Protein AF-A0A7J4AB90-F1 (afdb_monomer)

Structure (mmCIF, N/CA/C/O backbone):
data_AF-A0A7J4AB90-F1
#
_entry.id   AF-A0A7J4AB90-F1
#
loop_
_atom_site.group_PDB
_atom_site.id
_atom_site.type_symbol
_atom_site.label_atom_id
_atom_site.label_alt_id
_atom_site.label_comp_id
_atom_site.label_asym_id
_atom_site.label_entity_id
_atom_site.label_seq_id
_atom_site.pdbx_PDB_ins_code
_atom_site.Cartn_x
_atom_site.Cartn_y
_atom_site.Cartn_z
_atom_site.occupancy
_atom_site.B_iso_or_equiv
_atom_site.auth_seq_id
_atom_site.auth_comp_id
_atom_site.auth_asym_id
_atom_site.auth_atom_id
_atom_site.pdbx_PDB_model_num
ATOM 1 N N . MET A 1 1 ? -0.783 27.361 1.955 1.00 45.84 1 MET A N 1
ATOM 2 C CA . MET A 1 1 ? -0.851 27.076 3.411 1.00 45.84 1 MET A CA 1
ATOM 3 C C . MET A 1 1 ? -2.100 26.283 3.787 1.00 45.84 1 MET A C 1
ATOM 5 O O . MET A 1 1 ? -1.962 25.331 4.533 1.00 45.84 1 MET A O 1
ATOM 9 N N . THR A 1 2 ? -3.284 26.606 3.259 1.00 52.41 2 THR A N 1
ATOM 10 C CA . THR A 1 2 ? -4.567 25.958 3.607 1.00 52.41 2 THR A CA 1
ATOM 11 C C . THR A 1 2 ? -4.648 24.460 3.265 1.00 52.41 2 THR A C 1
ATOM 13 O O . THR A 1 2 ? -5.159 23.688 4.069 1.00 52.41 2 THR A O 1
ATOM 16 N N . GLU A 1 3 ? -4.086 24.025 2.132 1.00 53.34 3 GLU A N 1
ATOM 17 C CA . GLU A 1 3 ? -4.088 22.606 1.724 1.00 53.34 3 GLU A CA 1
ATOM 18 C C . GLU A 1 3 ? -3.204 21.723 2.618 1.00 53.34 3 GLU A C 1
ATOM 20 O O . GLU A 1 3 ? -3.613 20.633 3.005 1.00 53.34 3 GLU A O 1
ATOM 25 N N . LEU A 1 4 ? -2.039 22.220 3.053 1.00 54.44 4 LEU A N 1
ATOM 26 C CA . LEU A 1 4 ? -1.122 21.470 3.925 1.00 54.44 4 LEU A CA 1
ATOM 27 C C . LEU A 1 4 ? -1.746 21.150 5.297 1.00 54.44 4 LEU A C 1
ATOM 29 O O . LEU A 1 4 ? -1.574 20.050 5.825 1.00 54.44 4 LEU A O 1
ATOM 33 N N . PHE A 1 5 ? -2.505 22.096 5.863 1.00 54.62 5 PHE A N 1
ATOM 34 C CA . PHE A 1 5 ? -3.248 21.885 7.110 1.00 54.62 5 PHE A CA 1
ATOM 35 C C . PHE A 1 5 ? -4.390 20.875 6.943 1.00 54.62 5 PHE A C 1
ATOM 37 O O . PHE A 1 5 ? -4.661 20.109 7.869 1.00 54.62 5 PHE A O 1
ATOM 44 N N . SER A 1 6 ? -5.030 20.848 5.768 1.00 63.44 6 SER A N 1
ATOM 45 C CA . SER A 1 6 ? -6.054 19.853 5.436 1.00 63.44 6 SER A CA 1
ATOM 46 C C . SER A 1 6 ? -5.459 18.444 5.415 1.00 63.44 6 SER A C 1
ATOM 48 O O . SER A 1 6 ? -5.986 17.544 6.064 1.00 63.44 6 SER A O 1
ATOM 50 N N . THR A 1 7 ? -4.298 18.268 4.777 1.00 75.69 7 THR A N 1
ATOM 51 C CA . THR A 1 7 ? -3.609 16.971 4.698 1.00 75.69 7 THR A CA 1
ATOM 52 C C . THR A 1 7 ? -3.197 16.443 6.071 1.00 75.69 7 THR A C 1
ATOM 54 O O . THR A 1 7 ? -3.405 15.270 6.369 1.00 75.69 7 THR A O 1
ATOM 57 N N . PHE A 1 8 ? -2.644 17.292 6.945 1.00 84.44 8 PHE A N 1
ATOM 58 C CA . PHE A 1 8 ? -2.254 16.865 8.294 1.00 84.44 8 PHE A CA 1
ATOM 59 C C . PHE A 1 8 ? -3.458 16.408 9.132 1.00 84.44 8 PHE A C 1
ATOM 61 O O . PHE A 1 8 ? -3.385 15.408 9.847 1.00 84.44 8 PHE A O 1
ATOM 68 N N . LYS A 1 9 ? -4.586 17.120 9.021 1.00 90.00 9 LYS A N 1
ATOM 69 C CA . LYS A 1 9 ? -5.819 16.774 9.730 1.00 90.00 9 LYS A CA 1
ATOM 70 C C . LYS A 1 9 ? -6.385 15.432 9.263 1.00 90.00 9 LYS A C 1
ATOM 72 O O . LYS A 1 9 ? -6.737 14.615 10.112 1.00 90.00 9 LYS A O 1
ATOM 77 N N . GLU A 1 10 ? -6.439 15.188 7.954 1.00 92.62 10 GLU A N 1
ATOM 78 C CA . GLU A 1 10 ? -6.946 13.917 7.419 1.00 92.62 10 GLU A CA 1
ATOM 79 C C . GLU A 1 10 ? -6.019 12.740 7.756 1.00 92.62 10 GLU A C 1
ATOM 81 O O . GLU A 1 10 ? -6.511 11.685 8.149 1.00 92.62 10 GLU A O 1
ATOM 86 N N . LYS A 1 11 ? -4.689 12.929 7.738 1.00 93.56 11 LYS A N 1
ATOM 87 C CA . LYS A 1 11 ? -3.732 11.904 8.203 1.00 93.56 11 LYS A CA 1
ATOM 88 C C . LYS A 1 11 ? -3.986 11.506 9.658 1.00 93.56 11 LYS A C 1
ATOM 90 O O . LYS A 1 11 ? -4.111 10.323 9.963 1.00 93.56 11 LYS A O 1
ATOM 95 N N . LYS A 1 12 ? -4.136 12.491 10.549 1.00 94.19 12 LYS A N 1
ATOM 96 C CA . LYS A 1 12 ? -4.434 12.234 11.964 1.00 94.19 12 LYS A CA 1
ATOM 97 C C . LYS A 1 12 ? -5.787 11.538 12.150 1.00 94.19 12 LYS A C 1
ATOM 99 O O . LYS A 1 12 ? -5.894 10.595 12.929 1.00 94.19 12 LYS A O 1
ATOM 104 N N . ARG A 1 13 ? -6.814 11.975 11.418 1.00 95.25 13 ARG A N 1
ATOM 105 C CA . ARG A 1 13 ? -8.154 11.368 11.445 1.00 95.25 13 ARG A CA 1
ATOM 106 C C . ARG A 1 13 ? -8.138 9.916 10.958 1.00 95.25 13 ARG A C 1
ATOM 108 O O . ARG A 1 13 ? -8.854 9.082 11.515 1.00 95.25 13 ARG A O 1
ATOM 115 N N . LEU A 1 14 ? -7.334 9.609 9.938 1.00 96.50 14 LEU A N 1
ATOM 116 C CA . LEU A 1 14 ? -7.122 8.241 9.476 1.00 96.50 14 LEU A CA 1
ATOM 117 C C . LEU A 1 14 ? -6.469 7.396 10.572 1.00 96.50 14 LEU A C 1
ATOM 119 O O . LEU A 1 14 ? -6.987 6.331 10.900 1.00 96.50 14 LEU A O 1
ATOM 123 N N . GLU A 1 15 ? -5.381 7.882 11.173 1.00 96.31 15 GLU A N 1
ATOM 124 C CA . GLU A 1 15 ? -4.669 7.173 12.241 1.00 96.31 15 GLU A CA 1
ATOM 125 C C . GLU A 1 15 ? -5.587 6.869 13.437 1.00 96.31 15 GLU A C 1
ATOM 127 O O . GLU A 1 15 ? -5.624 5.738 13.922 1.00 96.31 15 GLU A O 1
ATOM 132 N N . GLU A 1 16 ? -6.386 7.844 13.883 1.00 96.38 16 GLU A N 1
ATOM 133 C CA . GLU A 1 16 ? -7.352 7.672 14.976 1.00 96.38 16 GLU A CA 1
ATOM 134 C C . GLU A 1 16 ? -8.403 6.598 14.658 1.00 96.38 16 GLU A C 1
ATOM 136 O O . GLU A 1 16 ? -8.735 5.763 15.509 1.00 96.38 16 GLU A O 1
ATOM 141 N N . ASN A 1 17 ? -8.908 6.577 13.423 1.00 96.81 17 ASN A N 1
ATOM 142 C CA . ASN A 1 17 ? -9.865 5.565 12.999 1.00 96.81 17 ASN A CA 1
ATOM 143 C C . ASN A 1 17 ? -9.234 4.176 12.873 1.00 96.81 17 ASN A C 1
ATOM 145 O O . ASN A 1 17 ? -9.809 3.206 13.368 1.00 96.81 17 ASN A O 1
ATOM 149 N N . LEU A 1 18 ? -8.050 4.068 12.268 1.00 97.25 18 LEU A N 1
ATOM 150 C CA . LEU A 1 18 ? -7.324 2.803 12.170 1.00 97.25 18 LEU A CA 1
ATOM 151 C C . LEU A 1 18 ? -6.976 2.266 13.559 1.00 97.25 18 LEU A C 1
ATOM 153 O O . LEU A 1 18 ? -7.137 1.075 13.806 1.00 97.25 18 LEU A O 1
ATOM 157 N N . LYS A 1 19 ? -6.588 3.129 14.504 1.00 96.94 19 LYS A N 1
ATOM 158 C CA . LYS A 1 19 ? -6.341 2.738 15.896 1.00 96.94 19 LYS A CA 1
ATOM 159 C C . LYS A 1 19 ? -7.572 2.106 16.539 1.00 96.94 19 LYS A C 1
ATOM 161 O O . LYS A 1 19 ? -7.460 1.063 17.182 1.00 96.94 19 LYS A O 1
ATOM 166 N N . ARG A 1 20 ? -8.745 2.722 16.358 1.00 95.50 20 ARG A N 1
ATOM 167 C CA . ARG A 1 20 ? -10.029 2.198 16.850 1.00 95.50 20 ARG A CA 1
ATOM 168 C C . ARG A 1 20 ? -10.364 0.849 16.218 1.00 95.50 20 ARG A C 1
ATOM 170 O O . ARG A 1 20 ? -10.762 -0.063 16.930 1.00 95.50 20 ARG A O 1
ATOM 177 N N . ILE A 1 21 ? -10.220 0.740 14.900 1.00 95.38 21 ILE A N 1
ATOM 178 C CA . ILE A 1 21 ? -10.589 -0.455 14.132 1.00 95.38 21 ILE A CA 1
ATOM 179 C C . ILE A 1 21 ? -9.639 -1.618 14.431 1.00 95.38 21 ILE A C 1
ATOM 181 O O . ILE A 1 21 ? -10.080 -2.757 14.552 1.00 95.38 21 ILE A O 1
ATOM 185 N N . LEU A 1 22 ? -8.341 -1.346 14.567 1.00 96.00 22 LEU A N 1
ATOM 186 C CA . LEU A 1 22 ? -7.317 -2.368 14.766 1.00 96.00 22 LEU A CA 1
ATOM 187 C C . LEU A 1 22 ? -7.058 -2.691 16.240 1.00 96.00 22 LEU A C 1
ATOM 189 O O . LEU A 1 22 ? -6.519 -3.755 16.527 1.00 96.00 22 LEU A O 1
ATOM 193 N N . GLU A 1 23 ? -7.478 -1.840 17.182 1.00 93.75 23 GLU A N 1
ATOM 194 C CA . GLU A 1 23 ? -7.292 -2.024 18.634 1.00 93.75 23 GLU A CA 1
ATOM 195 C C . GLU A 1 23 ? -5.816 -2.229 19.038 1.00 93.75 23 GLU A C 1
ATOM 197 O O . GLU A 1 23 ? -5.505 -3.016 19.930 1.00 93.75 23 GLU A O 1
ATOM 202 N N . ASN A 1 24 ? -4.886 -1.539 18.367 1.00 92.06 24 ASN A N 1
ATOM 203 C CA . ASN A 1 24 ? -3.428 -1.722 18.503 1.00 92.06 24 ASN A CA 1
ATOM 204 C C . ASN A 1 24 ? -2.914 -3.140 18.169 1.00 92.06 24 ASN A C 1
ATOM 206 O O . ASN A 1 24 ? -1.782 -3.481 18.510 1.00 92.06 24 ASN A O 1
ATOM 210 N N . LYS A 1 25 ? -3.721 -3.979 17.516 1.00 95.25 25 LYS A N 1
ATOM 211 C CA . LYS A 1 25 ? -3.287 -5.287 17.015 1.00 95.25 25 LYS A CA 1
ATOM 212 C C . LYS A 1 25 ? -2.638 -5.121 15.643 1.00 95.25 25 LYS A C 1
ATOM 214 O O . LYS A 1 25 ? -2.947 -4.175 14.916 1.00 95.25 25 LYS A O 1
ATOM 219 N N . LYS A 1 26 ? -1.762 -6.061 15.290 1.00 96.00 26 LYS A N 1
ATOM 220 C CA . LYS A 1 26 ? -1.233 -6.168 13.929 1.00 96.00 26 LYS A CA 1
ATOM 221 C C . LYS A 1 26 ? -2.361 -6.455 12.936 1.00 96.00 26 LYS A C 1
ATOM 223 O O . LYS A 1 26 ? -3.304 -7.185 13.249 1.00 96.00 26 LYS A O 1
ATOM 228 N N . ALA A 1 27 ? -2.216 -5.907 11.741 1.00 97.81 27 ALA A N 1
ATOM 229 C CA . ALA A 1 27 ? -3.033 -6.185 10.572 1.00 97.81 27 ALA A CA 1
ATOM 230 C C . ALA A 1 27 ? -2.136 -6.616 9.407 1.00 97.81 27 ALA A C 1
ATOM 232 O O . ALA A 1 27 ? -0.929 -6.383 9.431 1.00 97.81 27 ALA A O 1
ATOM 233 N N . ASN A 1 28 ? -2.733 -7.213 8.382 1.00 98.19 28 ASN A N 1
ATOM 234 C CA . ASN A 1 28 ? -2.081 -7.408 7.095 1.00 98.19 28 ASN A CA 1
ATOM 235 C C . ASN A 1 28 ? -2.495 -6.270 6.162 1.00 98.19 28 ASN A C 1
ATOM 237 O O . ASN A 1 28 ? -3.688 -6.070 5.940 1.00 98.19 28 ASN A O 1
ATOM 241 N N . LEU A 1 29 ? -1.514 -5.550 5.629 1.00 98.56 29 LEU A N 1
ATOM 242 C CA . LEU A 1 29 ? -1.682 -4.621 4.521 1.00 98.56 29 LEU A CA 1
ATOM 243 C C . LEU A 1 29 ? -1.350 -5.363 3.229 1.00 98.56 29 LEU A C 1
ATOM 245 O O . LEU A 1 29 ? -0.261 -5.924 3.109 1.00 98.56 29 LEU A O 1
ATOM 249 N N . ILE A 1 30 ? -2.280 -5.363 2.282 1.00 98.56 30 ILE A N 1
ATOM 250 C CA . ILE A 1 30 ? -2.100 -5.944 0.952 1.00 98.56 30 ILE A CA 1
ATOM 251 C C . ILE A 1 30 ? -2.341 -4.832 -0.059 1.00 98.56 30 ILE A C 1
ATOM 253 O O . ILE A 1 30 ? -3.397 -4.215 -0.028 1.00 98.56 30 ILE A O 1
ATOM 257 N N . LEU A 1 31 ? -1.376 -4.563 -0.932 1.00 98.69 31 LEU A N 1
ATOM 258 C CA . LEU A 1 31 ? -1.470 -3.562 -1.990 1.00 98.69 31 LEU A CA 1
ATOM 259 C C . LEU A 1 31 ? -1.382 -4.245 -3.350 1.00 98.69 31 LEU A C 1
ATOM 261 O O . LEU A 1 31 ? -0.437 -4.981 -3.598 1.00 98.69 31 LEU A O 1
ATOM 265 N N . SER A 1 32 ? -2.328 -3.969 -4.236 1.00 98.56 32 SER A N 1
ATOM 266 C CA . SER A 1 32 ? -2.244 -4.258 -5.663 1.00 98.56 32 SER A CA 1
ATOM 267 C C . SER A 1 32 ? -1.904 -2.966 -6.402 1.00 98.56 32 SER A C 1
ATOM 269 O O . SER A 1 32 ? -2.656 -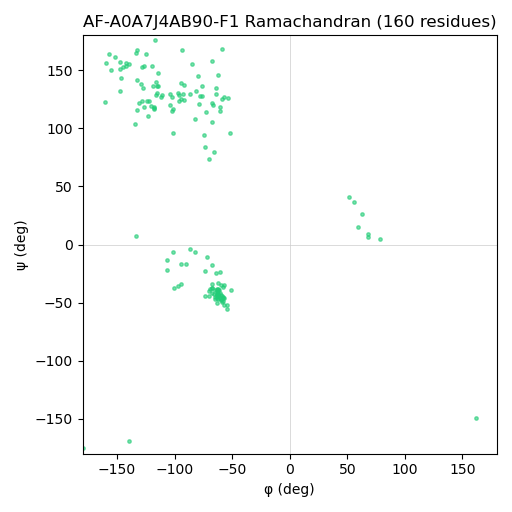1.991 -6.351 1.00 98.56 32 SER A O 1
ATOM 271 N N . ILE A 1 33 ? -0.746 -2.941 -7.050 1.00 98.56 33 ILE A N 1
ATOM 272 C CA . ILE A 1 33 ? -0.152 -1.747 -7.646 1.00 98.56 33 ILE A CA 1
ATOM 273 C C . ILE A 1 33 ? 0.024 -1.991 -9.135 1.00 98.56 33 ILE A C 1
ATOM 275 O O . ILE A 1 33 ? 0.747 -2.899 -9.536 1.00 98.56 33 ILE A O 1
ATOM 279 N N . SER A 1 34 ? -0.636 -1.175 -9.948 1.00 98.31 34 SER A N 1
ATOM 280 C CA . SER A 1 34 ? -0.481 -1.193 -11.401 1.00 98.31 34 SER A CA 1
ATOM 281 C C . SER A 1 34 ? 0.684 -0.295 -11.800 1.00 98.31 34 SER A C 1
ATOM 283 O O . SER A 1 34 ? 0.752 0.864 -11.381 1.00 98.31 34 SER A O 1
ATOM 285 N N . ILE A 1 35 ? 1.593 -0.831 -12.610 1.00 97.56 35 ILE A N 1
ATOM 286 C CA . ILE A 1 35 ? 2.818 -0.163 -13.050 1.00 97.56 35 ILE A CA 1
ATOM 287 C C . ILE A 1 35 ? 2.961 -0.208 -14.571 1.00 97.56 35 ILE A C 1
ATOM 289 O O . ILE A 1 35 ? 2.459 -1.123 -15.226 1.00 97.56 35 ILE A O 1
ATOM 293 N N . TYR A 1 36 ? 3.653 0.777 -15.132 1.00 95.44 36 TYR A N 1
ATOM 294 C CA . TYR A 1 36 ? 3.953 0.852 -16.560 1.00 95.44 36 TYR A CA 1
ATOM 295 C C . TYR A 1 36 ? 5.304 1.515 -16.816 1.00 95.44 36 TYR A C 1
ATOM 297 O O . TYR A 1 36 ? 5.814 2.251 -15.968 1.00 95.44 36 TYR A O 1
ATOM 305 N N . GLU A 1 37 ? 5.887 1.222 -17.974 1.00 94.94 37 GLU A N 1
ATOM 306 C CA . GLU A 1 37 ? 7.120 1.848 -18.437 1.00 94.94 37 GLU A CA 1
ATOM 307 C C . GLU A 1 37 ? 6.845 3.271 -18.945 1.00 94.94 37 GLU A C 1
ATOM 309 O O . GLU A 1 37 ? 5.969 3.498 -19.783 1.00 94.94 37 GLU A O 1
ATOM 314 N N . GLU A 1 38 ? 7.590 4.248 -18.432 1.00 91.50 38 GLU A N 1
ATOM 315 C CA . GLU A 1 38 ? 7.499 5.639 -18.865 1.00 91.50 38 GLU A CA 1
ATOM 316 C C . GLU A 1 38 ? 7.925 5.783 -20.332 1.00 91.50 38 GLU A C 1
ATOM 318 O O . GLU A 1 38 ? 8.995 5.331 -20.734 1.00 91.50 38 GLU A O 1
ATOM 323 N N . GLY A 1 39 ? 7.094 6.451 -21.137 1.00 83.00 39 GLY A N 1
ATOM 324 C CA . GLY A 1 39 ? 7.397 6.717 -22.545 1.00 83.00 39 GLY A CA 1
ATOM 325 C C . GLY A 1 39 ? 7.179 5.533 -23.492 1.00 83.00 39 GLY A C 1
ATOM 326 O O . GLY A 1 39 ? 7.469 5.671 -24.678 1.00 83.00 39 GLY A O 1
ATOM 327 N N . ALA A 1 40 ? 6.645 4.403 -23.017 1.00 78.62 40 ALA A N 1
ATOM 328 C CA . ALA A 1 40 ? 6.201 3.331 -23.899 1.00 78.62 40 ALA A CA 1
ATOM 329 C C . ALA A 1 40 ? 4.977 3.789 -24.717 1.00 78.62 40 ALA A C 1
ATOM 331 O O . ALA A 1 40 ? 3.950 4.178 -24.153 1.00 78.62 40 ALA A O 1
ATOM 332 N N . GLU A 1 41 ? 5.074 3.753 -26.050 1.00 58.72 41 GLU A N 1
ATOM 333 C CA . GLU A 1 41 ? 3.905 3.934 -26.912 1.00 58.72 41 GLU A CA 1
ATOM 334 C C . GLU A 1 41 ? 2.964 2.742 -26.710 1.00 58.72 41 GLU A C 1
ATOM 336 O O . GLU A 1 41 ? 3.335 1.587 -26.924 1.00 58.72 41 GLU A O 1
ATOM 341 N N . ILE A 1 42 ? 1.738 3.020 -26.263 1.00 52.38 42 ILE A N 1
ATOM 342 C CA . ILE A 1 42 ? 0.696 2.005 -26.111 1.00 52.38 42 ILE A CA 1
ATOM 343 C C . ILE A 1 42 ? 0.223 1.641 -27.521 1.00 52.38 42 ILE A C 1
ATOM 345 O O . ILE A 1 42 ? -0.734 2.210 -28.041 1.00 52.38 42 ILE A O 1
ATOM 349 N N . HIS A 1 43 ? 0.930 0.731 -28.185 1.00 44.00 43 HIS A N 1
ATOM 350 C CA . HIS A 1 43 ? 0.437 0.128 -29.414 1.00 44.00 43 HIS A CA 1
ATOM 351 C C . HIS A 1 43 ? -0.661 -0.876 -29.044 1.00 44.00 43 HIS A C 1
ATOM 353 O O . HIS A 1 43 ? -0.388 -2.029 -28.722 1.00 44.00 43 HIS A O 1
ATOM 359 N N . GLU A 1 44 ? -1.915 -0.422 -29.075 1.00 39.81 44 GLU A N 1
ATOM 360 C CA . GLU A 1 44 ? -3.087 -1.297 -29.169 1.00 39.81 44 GLU A CA 1
ATOM 361 C C . GLU A 1 44 ? -3.059 -2.005 -30.533 1.00 39.81 44 GLU A C 1
ATOM 363 O O . GLU A 1 44 ? -3.713 -1.578 -31.475 1.00 39.81 44 GLU A O 1
ATOM 368 N N . ASN A 1 45 ? -2.256 -3.056 -30.677 1.00 37.16 45 ASN A N 1
ATOM 369 C CA . ASN A 1 45 ? -2.437 -4.027 -31.750 1.00 37.16 45 ASN A CA 1
ATOM 370 C C . ASN A 1 45 ? -2.310 -5.427 -31.158 1.00 37.16 45 ASN A C 1
ATOM 372 O O . ASN A 1 45 ? -1.223 -5.906 -30.839 1.00 37.16 45 ASN A O 1
ATOM 376 N N . GLU A 1 46 ? -3.473 -6.052 -30.997 1.00 47.16 46 GLU A N 1
ATOM 377 C CA . GLU A 1 46 ? -3.621 -7.497 -30.935 1.00 47.16 46 GLU A CA 1
ATOM 378 C C . GLU A 1 46 ? -3.113 -8.083 -32.257 1.00 47.16 46 GLU A C 1
ATOM 380 O O . GLU A 1 46 ? -3.715 -7.839 -33.295 1.00 47.16 46 GLU A O 1
ATOM 385 N N . GLU A 1 47 ? -2.029 -8.854 -32.228 1.00 37.06 47 GLU A N 1
ATOM 386 C CA . GLU A 1 47 ? -1.827 -9.980 -33.143 1.00 37.06 47 GLU A CA 1
ATOM 387 C C . GLU A 1 47 ? -0.774 -10.927 -32.552 1.00 37.06 47 GLU A C 1
ATOM 389 O O . GLU A 1 47 ? 0.333 -10.537 -32.180 1.00 37.06 47 GLU A O 1
ATOM 394 N N . GLU A 1 48 ? -1.186 -12.183 -32.384 1.00 48.81 48 GLU A N 1
ATOM 395 C CA . GLU A 1 48 ? -0.385 -13.283 -31.866 1.00 48.81 48 GLU A CA 1
ATOM 396 C C . GLU A 1 48 ? 0.830 -13.539 -32.762 1.00 48.81 48 GLU A C 1
ATOM 398 O O . GLU A 1 48 ? 0.697 -13.983 -33.901 1.00 48.81 48 GLU A O 1
ATOM 403 N N . GLU A 1 49 ? 2.029 -13.382 -32.211 1.00 36.69 49 GLU A N 1
ATOM 404 C CA . GLU A 1 49 ? 3.222 -13.999 -32.771 1.00 36.69 49 GLU A CA 1
ATOM 405 C C . GLU A 1 49 ? 3.999 -14.664 -31.630 1.00 36.69 49 GLU A C 1
ATOM 407 O O . GLU A 1 49 ? 4.459 -14.015 -30.687 1.00 36.69 49 GLU A O 1
ATOM 412 N N . ILE A 1 50 ? 4.108 -15.999 -31.688 1.00 45.00 50 ILE A N 1
ATOM 413 C CA . ILE A 1 50 ? 4.946 -16.808 -30.791 1.00 45.00 50 ILE A CA 1
ATOM 414 C C . ILE A 1 50 ? 6.407 -16.519 -31.156 1.00 45.00 50 ILE A C 1
ATOM 416 O O . ILE A 1 50 ? 7.095 -17.310 -31.797 1.00 45.00 50 ILE A O 1
ATOM 420 N N . VAL A 1 51 ? 6.874 -15.341 -30.771 1.00 48.16 51 VAL A N 1
ATOM 421 C CA . VAL A 1 51 ? 8.281 -14.966 -30.751 1.00 48.16 51 VAL A CA 1
ATOM 422 C C . VAL A 1 51 ? 8.760 -15.300 -29.351 1.00 48.16 51 VAL A C 1
ATOM 424 O O . VAL A 1 51 ? 8.109 -14.922 -28.377 1.00 48.16 51 VAL A O 1
ATOM 427 N N . PHE A 1 52 ? 9.872 -16.027 -29.231 1.00 45.41 52 PHE A N 1
ATOM 428 C CA . PHE A 1 52 ? 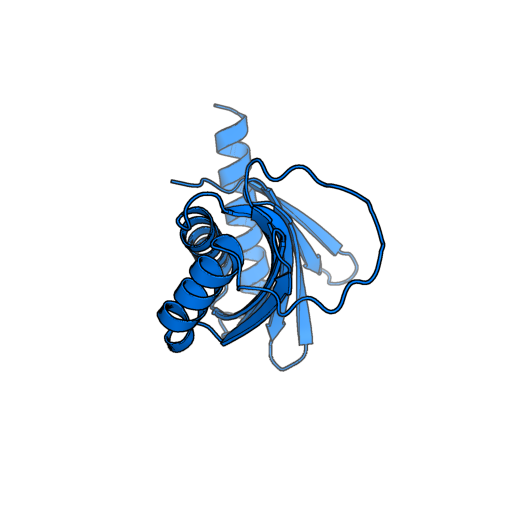10.603 -16.145 -27.970 1.00 45.41 52 PHE A CA 1
ATOM 429 C C . PHE A 1 52 ? 10.858 -14.725 -27.454 1.00 45.41 52 PHE A C 1
ATOM 431 O O . PHE A 1 52 ? 11.768 -14.058 -27.936 1.00 45.41 52 PHE A O 1
ATOM 438 N N . HIS A 1 53 ? 9.996 -14.235 -26.560 1.00 56.09 53 HIS A N 1
ATOM 439 C CA . HIS A 1 53 ? 10.068 -12.868 -26.073 1.00 56.09 53 HIS A CA 1
ATOM 440 C C . HIS A 1 53 ? 11.348 -12.761 -25.259 1.00 56.09 53 HIS A C 1
ATOM 442 O O . HIS A 1 53 ? 11.438 -13.296 -24.151 1.00 56.09 53 HIS A O 1
ATOM 448 N N . GLU A 1 54 ? 12.357 -12.101 -25.828 1.00 68.31 54 GLU A N 1
ATOM 449 C CA . GLU A 1 54 ? 13.413 -11.537 -25.010 1.00 68.31 54 GLU A CA 1
ATOM 450 C C . GLU A 1 54 ? 12.740 -10.663 -23.958 1.00 68.31 54 GLU A C 1
ATOM 452 O O . GLU A 1 54 ? 11.897 -9.814 -24.248 1.00 68.31 54 GLU A O 1
ATOM 457 N N . GLU A 1 55 ? 13.070 -10.944 -22.708 1.00 82.75 55 GLU A N 1
ATOM 458 C CA . GLU A 1 55 ? 12.571 -10.188 -21.581 1.00 82.75 55 GLU A CA 1
ATOM 459 C C . GLU A 1 55 ? 12.972 -8.715 -21.738 1.00 82.75 55 GLU A C 1
ATOM 461 O O . GLU A 1 55 ? 14.159 -8.407 -21.903 1.00 82.75 55 GLU A O 1
ATOM 466 N N . THR A 1 56 ? 11.993 -7.807 -21.697 1.00 90.69 56 THR A N 1
ATOM 467 C CA . THR A 1 56 ? 12.251 -6.369 -21.821 1.00 90.69 56 THR A CA 1
ATOM 468 C C . THR A 1 56 ? 13.023 -5.846 -20.612 1.00 90.69 56 THR A C 1
ATOM 470 O O . THR A 1 56 ? 12.990 -6.427 -19.522 1.00 90.69 56 THR A O 1
ATOM 473 N N . GLU A 1 57 ? 13.709 -4.713 -20.777 1.00 92.88 57 GLU A N 1
ATOM 474 C CA . GLU A 1 57 ? 14.409 -4.063 -19.663 1.00 92.88 57 GLU A CA 1
ATOM 475 C C . GLU A 1 57 ? 13.448 -3.674 -18.532 1.00 92.88 57 GLU A C 1
ATOM 477 O O . GLU A 1 57 ? 13.803 -3.827 -17.364 1.00 92.88 57 GLU A O 1
ATOM 482 N N . PHE A 1 58 ? 12.211 -3.275 -18.853 1.00 94.38 58 PHE A N 1
ATOM 483 C CA . PHE A 1 58 ? 11.145 -3.082 -17.869 1.00 94.38 58 PHE A CA 1
ATOM 484 C C . PHE A 1 58 ? 10.933 -4.335 -17.007 1.00 94.38 58 PHE A C 1
ATOM 486 O O . PHE A 1 58 ? 11.057 -4.271 -15.780 1.00 94.38 58 PHE A O 1
ATOM 493 N N . VAL A 1 59 ? 10.683 -5.494 -17.630 1.00 95.62 59 VAL A N 1
ATOM 494 C CA . VAL A 1 59 ? 10.427 -6.741 -16.894 1.00 95.62 59 VAL A CA 1
ATOM 495 C C . VAL A 1 59 ? 11.648 -7.138 -16.055 1.00 95.62 59 VAL A C 1
ATOM 497 O O . VAL A 1 59 ? 11.485 -7.468 -14.878 1.00 95.62 59 VAL A O 1
ATOM 500 N N . LYS A 1 60 ? 12.872 -7.031 -16.596 1.00 96.12 60 LYS A N 1
ATOM 501 C CA . LYS A 1 60 ? 14.111 -7.328 -15.848 1.00 96.12 60 LYS A CA 1
ATOM 502 C C . LYS A 1 60 ? 14.269 -6.444 -14.612 1.00 96.12 60 LYS A C 1
ATOM 504 O O . LYS A 1 60 ? 14.578 -6.950 -13.532 1.00 96.12 60 LYS A O 1
ATOM 509 N N . LYS A 1 61 ? 14.053 -5.130 -14.748 1.00 96.56 61 LYS A N 1
ATOM 510 C CA . LYS A 1 61 ? 14.160 -4.170 -13.636 1.00 96.56 61 LYS A CA 1
ATOM 511 C C . LYS A 1 61 ? 13.146 -4.478 -12.537 1.00 96.56 61 LYS A C 1
ATOM 513 O O . LYS A 1 61 ? 13.512 -4.511 -11.362 1.00 96.56 61 LYS A O 1
ATOM 518 N N . VAL A 1 62 ? 11.898 -4.764 -12.910 1.00 97.19 62 VAL A N 1
ATOM 519 C CA . VAL A 1 62 ? 10.842 -5.099 -11.946 1.00 97.19 62 VAL A CA 1
ATOM 520 C C . VAL A 1 62 ? 11.115 -6.445 -11.268 1.00 97.19 62 VAL A C 1
ATOM 522 O O . VAL A 1 62 ? 10.983 -6.543 -10.050 1.00 97.19 62 VAL A O 1
ATOM 525 N N . LYS A 1 63 ? 11.569 -7.475 -11.994 1.00 97.31 63 LYS A N 1
ATOM 526 C CA . LYS A 1 63 ? 11.952 -8.757 -11.373 1.00 97.31 63 LYS A CA 1
ATOM 527 C C . LYS A 1 63 ? 13.114 -8.612 -10.401 1.00 97.31 63 LYS A C 1
ATOM 529 O O . LYS A 1 63 ? 13.043 -9.148 -9.299 1.00 97.31 63 LYS A O 1
ATOM 534 N N . LYS A 1 64 ? 14.137 -7.833 -10.757 1.00 97.50 64 LYS A N 1
ATOM 535 C CA . LYS A 1 64 ? 15.247 -7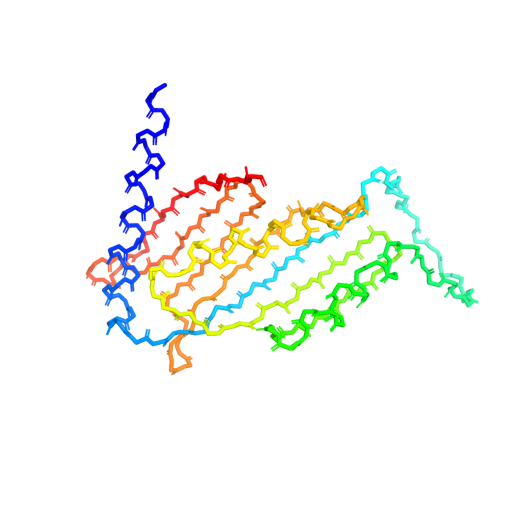.523 -9.849 1.00 97.50 64 LYS A CA 1
ATOM 536 C C . LYS A 1 64 ? 14.750 -6.844 -8.568 1.00 97.50 64 LYS A C 1
ATOM 538 O O . LYS A 1 64 ? 15.151 -7.236 -7.477 1.00 97.50 64 LYS A O 1
ATOM 543 N N . PHE A 1 65 ? 13.837 -5.879 -8.687 1.00 97.81 65 PHE A N 1
ATOM 544 C CA . PHE A 1 65 ? 13.184 -5.263 -7.530 1.00 97.81 65 PHE A CA 1
ATOM 545 C C . PHE A 1 65 ? 12.463 -6.300 -6.652 1.00 97.81 65 PHE A C 1
ATOM 547 O O . PHE A 1 65 ? 12.631 -6.297 -5.431 1.00 97.81 65 PHE A O 1
ATOM 554 N N . ILE A 1 66 ? 11.695 -7.214 -7.256 1.00 97.62 66 ILE A N 1
ATOM 555 C CA . ILE A 1 66 ? 10.991 -8.283 -6.532 1.00 97.62 66 ILE A CA 1
ATOM 556 C C . ILE A 1 66 ? 11.989 -9.161 -5.769 1.00 97.62 66 ILE A C 1
ATOM 558 O O . ILE A 1 66 ? 11.798 -9.410 -4.578 1.00 97.62 66 ILE A O 1
ATOM 562 N N . GLU A 1 67 ? 13.070 -9.594 -6.421 1.00 97.44 67 GLU A N 1
ATOM 563 C CA . GLU A 1 67 ? 14.117 -10.412 -5.803 1.00 97.44 67 GLU A CA 1
ATOM 564 C C . GLU A 1 67 ? 14.743 -9.699 -4.596 1.00 97.44 67 GLU A C 1
ATOM 566 O O . GLU A 1 67 ? 14.781 -10.264 -3.499 1.00 97.44 67 GLU A O 1
ATOM 571 N N . GLU A 1 68 ? 15.141 -8.433 -4.759 1.00 97.50 68 GLU A N 1
ATOM 572 C CA . GLU A 1 68 ? 15.758 -7.613 -3.708 1.00 97.50 68 GLU A CA 1
ATOM 573 C C . GLU A 1 68 ? 14.830 -7.379 -2.504 1.00 97.50 68 GLU A C 1
ATOM 575 O O . GLU A 1 68 ? 15.292 -7.282 -1.362 1.00 97.50 68 GLU A O 1
ATOM 580 N N . LYS A 1 69 ? 13.515 -7.294 -2.735 1.00 97.12 69 LYS A N 1
ATOM 581 C CA . LYS A 1 69 ? 12.521 -6.944 -1.708 1.00 97.12 69 LYS A CA 1
ATOM 582 C C . LYS A 1 69 ? 11.746 -8.136 -1.145 1.00 97.12 69 LYS A C 1
ATOM 584 O O . LYS A 1 69 ? 11.049 -7.972 -0.143 1.00 97.12 69 LYS A O 1
ATOM 589 N N . SER A 1 70 ? 11.916 -9.334 -1.701 1.00 94.81 70 SER A N 1
ATOM 590 C CA . SER A 1 70 ? 11.211 -10.560 -1.281 1.00 94.81 70 SER A CA 1
ATOM 591 C C . SER A 1 70 ? 11.471 -10.977 0.175 1.00 94.81 70 SER A C 1
ATOM 593 O O . SER A 1 70 ? 10.646 -11.643 0.794 1.00 94.81 70 SER A O 1
ATOM 595 N N . SER A 1 71 ? 12.595 -10.553 0.763 1.00 94.81 71 SER A N 1
ATOM 596 C CA . SER A 1 71 ? 12.880 -10.758 2.193 1.00 94.81 71 SER A CA 1
ATOM 597 C C . SER A 1 71 ? 12.057 -9.853 3.119 1.00 94.81 71 SER A C 1
ATOM 599 O O . SER A 1 71 ? 11.872 -10.178 4.293 1.00 94.81 71 SER A O 1
ATOM 601 N N . LYS A 1 72 ? 11.569 -8.719 2.603 1.00 95.56 72 LYS A N 1
ATOM 602 C CA . LYS A 1 72 ? 10.831 -7.694 3.350 1.00 95.56 72 LYS A CA 1
ATOM 603 C C . LYS A 1 72 ? 9.323 -7.801 3.139 1.00 95.56 72 LYS A C 1
ATOM 605 O O . LYS A 1 72 ? 8.561 -7.588 4.080 1.00 95.56 72 LYS A O 1
ATOM 610 N N . TYR A 1 73 ? 8.899 -8.129 1.923 1.00 97.31 73 TYR A N 1
ATOM 611 C CA . TYR A 1 73 ? 7.492 -8.200 1.547 1.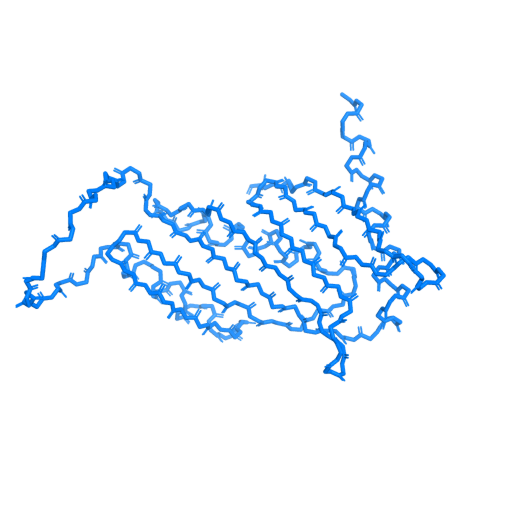00 97.31 73 TYR A CA 1
ATOM 612 C C . TYR A 1 73 ? 7.143 -9.546 0.922 1.00 97.31 73 TYR A C 1
ATOM 614 O O . TYR A 1 73 ? 7.970 -10.182 0.273 1.00 97.31 73 TYR A O 1
ATOM 622 N N . LYS A 1 74 ? 5.873 -9.938 1.035 1.00 97.38 74 LYS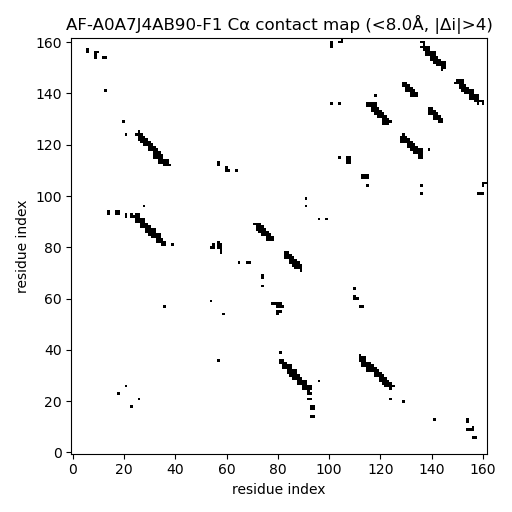 A N 1
ATOM 623 C CA . LYS A 1 74 ? 5.303 -10.995 0.196 1.00 97.38 74 LYS A CA 1
ATOM 624 C C . LYS A 1 74 ? 4.900 -10.365 -1.129 1.00 97.38 74 LYS A C 1
ATOM 626 O O . LYS A 1 74 ? 3.945 -9.597 -1.143 1.00 97.38 74 LYS A O 1
ATOM 631 N N . ILE A 1 75 ? 5.631 -10.653 -2.200 1.00 97.94 75 ILE A N 1
ATOM 632 C CA . ILE A 1 75 ? 5.383 -10.049 -3.510 1.00 97.94 75 ILE A CA 1
ATOM 633 C C . ILE A 1 75 ? 4.947 -11.127 -4.495 1.00 97.94 75 ILE A C 1
ATOM 635 O O . ILE A 1 75 ? 5.609 -12.155 -4.615 1.00 97.94 75 ILE A O 1
ATOM 639 N N . ASP A 1 76 ? 3.852 -10.864 -5.195 1.00 97.12 76 ASP A N 1
ATOM 640 C CA . ASP A 1 76 ? 3.440 -11.573 -6.403 1.00 97.12 76 ASP A CA 1
ATOM 641 C C . ASP A 1 76 ? 3.360 -10.572 -7.562 1.00 97.12 76 ASP A C 1
ATOM 643 O O . ASP A 1 76 ? 3.174 -9.371 -7.340 1.00 97.12 76 ASP A O 1
ATOM 647 N N . SER A 1 77 ? 3.534 -11.033 -8.796 1.00 96.38 77 SER A N 1
ATOM 648 C CA . SER A 1 77 ? 3.586 -10.148 -9.959 1.00 96.38 77 SER A CA 1
ATOM 649 C C . SER A 1 77 ? 2.996 -10.773 -11.210 1.00 96.38 77 SER A C 1
ATOM 651 O O . SER A 1 77 ? 3.238 -11.942 -11.506 1.00 96.38 77 SER A O 1
ATOM 653 N N . HIS A 1 78 ? 2.332 -9.942 -12.005 1.00 96.06 78 HIS A N 1
ATOM 654 C CA . HIS A 1 78 ? 1.935 -10.256 -13.371 1.00 96.06 78 HIS A CA 1
ATOM 655 C C . HIS A 1 78 ? 2.522 -9.193 -14.298 1.00 96.06 78 HIS A C 1
ATOM 657 O O . HIS A 1 78 ? 2.140 -8.028 -14.204 1.00 96.06 78 HIS A O 1
ATOM 663 N N . LEU A 1 79 ? 3.502 -9.566 -15.123 1.00 94.25 79 LEU A N 1
ATOM 664 C CA . LEU A 1 79 ? 4.285 -8.629 -15.932 1.00 94.25 79 LEU A CA 1
ATOM 665 C C . LEU A 1 79 ? 4.113 -8.919 -17.426 1.00 94.25 79 LEU A C 1
ATOM 667 O O . LEU A 1 79 ? 4.196 -10.069 -17.857 1.00 94.25 79 LEU A O 1
ATOM 671 N N . HIS A 1 80 ? 3.944 -7.851 -18.194 1.00 91.31 80 HIS A N 1
ATOM 672 C CA . HIS A 1 80 ? 3.988 -7.793 -19.650 1.00 91.31 80 HIS A CA 1
ATOM 673 C C . HIS A 1 80 ? 5.147 -6.888 -20.092 1.00 91.31 80 HIS A C 1
ATOM 675 O O . HIS A 1 80 ? 5.816 -6.271 -19.263 1.00 91.31 80 HIS A O 1
ATOM 681 N N . SER A 1 81 ? 5.376 -6.788 -21.403 1.00 88.31 81 SER A N 1
ATOM 682 C CA . SER A 1 81 ? 6.531 -6.094 -21.988 1.00 88.31 81 SER A CA 1
ATOM 683 C C . SER A 1 81 ? 6.748 -4.667 -21.463 1.00 88.31 81 SER A C 1
ATOM 685 O O . SER A 1 81 ? 7.894 -4.302 -21.217 1.00 88.31 81 SER A O 1
ATOM 687 N N . HIS A 1 82 ? 5.678 -3.897 -21.236 1.00 92.25 82 HIS A N 1
ATOM 688 C CA . HIS A 1 82 ? 5.749 -2.482 -20.825 1.00 92.25 82 HIS A CA 1
ATOM 689 C C . HIS A 1 82 ? 4.807 -2.124 -19.665 1.00 92.25 82 HIS A C 1
ATOM 691 O O . HIS A 1 82 ? 4.617 -0.952 -19.342 1.00 92.25 82 HIS A O 1
ATOM 697 N N . SER A 1 83 ? 4.156 -3.113 -19.055 1.00 94.44 83 SER A N 1
ATOM 698 C CA . SER A 1 83 ? 3.195 -2.892 -17.975 1.00 94.44 83 SER A CA 1
ATOM 699 C C . SER A 1 83 ? 3.036 -4.126 -17.105 1.00 94.44 83 SER A C 1
ATOM 701 O O . SER A 1 83 ? 3.443 -5.227 -17.469 1.00 94.44 83 SER A O 1
ATOM 703 N N . GLY A 1 84 ? 2.451 -3.957 -15.927 1.00 95.19 84 GLY A N 1
ATOM 704 C CA . GLY A 1 84 ? 2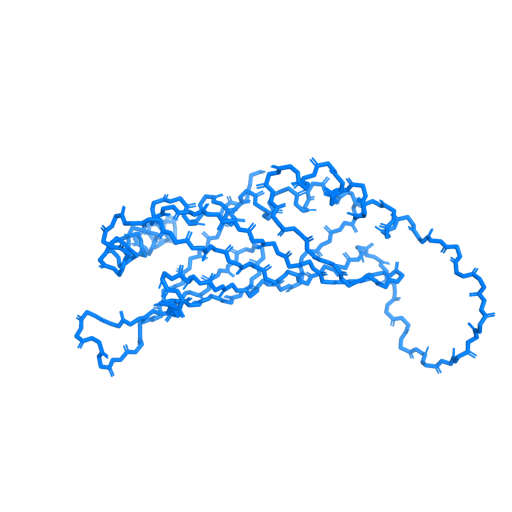.153 -5.081 -15.059 1.00 95.19 84 GLY A CA 1
ATOM 705 C C . GLY A 1 84 ? 1.485 -4.673 -13.762 1.00 95.19 84 GLY A C 1
ATOM 706 O O . GLY A 1 84 ? 1.178 -3.505 -13.524 1.00 95.19 84 GLY A O 1
ATOM 707 N N .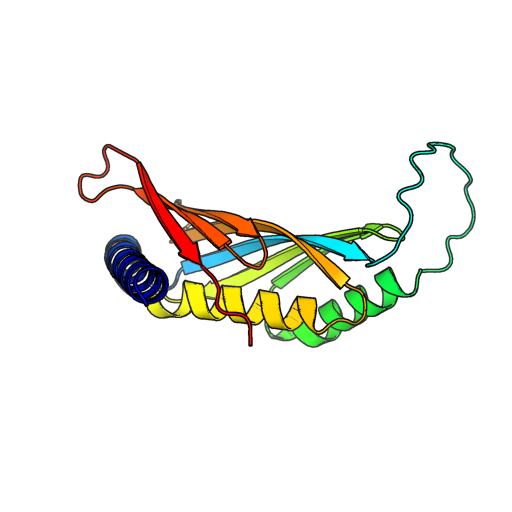 SER A 1 85 ? 1.285 -5.660 -12.901 1.00 97.19 85 SER A N 1
ATOM 708 C CA . SER A 1 85 ? 0.755 -5.475 -11.557 1.00 97.19 85 SER A CA 1
ATOM 709 C C . SER A 1 85 ? 1.632 -6.170 -10.527 1.00 97.19 85 SER A C 1
ATOM 711 O O . SER A 1 85 ? 2.037 -7.315 -10.736 1.00 97.19 85 SER A O 1
ATOM 713 N N . LEU A 1 86 ? 1.863 -5.504 -9.399 1.00 98.38 86 LEU A N 1
ATOM 714 C CA . LEU A 1 86 ? 2.515 -6.057 -8.216 1.00 98.38 86 LEU A CA 1
ATOM 715 C C . LEU A 1 86 ? 1.496 -6.190 -7.088 1.00 98.38 86 LEU A C 1
ATOM 717 O O . LEU A 1 86 ? 0.836 -5.215 -6.739 1.00 98.38 86 LEU A O 1
ATOM 721 N N . THR A 1 87 ? 1.404 -7.368 -6.483 1.00 98.56 87 THR A N 1
ATOM 722 C CA . THR A 1 87 ? 0.681 -7.575 -5.227 1.00 98.56 87 THR A CA 1
ATOM 723 C C . THR A 1 87 ? 1.696 -7.663 -4.099 1.00 98.56 87 THR A C 1
ATOM 725 O O . THR A 1 87 ? 2.498 -8.589 -4.071 1.00 98.56 87 THR A O 1
ATOM 728 N N . ILE A 1 88 ? 1.676 -6.710 -3.170 1.00 98.62 88 ILE A N 1
ATOM 729 C CA . ILE A 1 88 ? 2.631 -6.586 -2.066 1.00 98.62 88 ILE A CA 1
ATOM 730 C C . ILE A 1 88 ? 1.885 -6.730 -0.740 1.00 98.62 88 ILE A C 1
ATOM 732 O O . ILE A 1 88 ? 1.012 -5.929 -0.421 1.00 98.62 88 ILE A O 1
ATOM 736 N N . GLY A 1 89 ? 2.236 -7.747 0.043 1.00 98.25 89 GLY A N 1
ATOM 737 C CA . GLY A 1 89 ? 1.661 -8.032 1.354 1.00 98.25 89 GLY A CA 1
ATOM 738 C C . GLY A 1 89 ? 2.674 -7.896 2.490 1.00 98.25 89 GLY A C 1
ATOM 739 O O . GLY A 1 89 ? 3.792 -8.413 2.400 1.00 98.25 89 GLY A O 1
ATOM 740 N N . MET A 1 90 ? 2.271 -7.261 3.592 1.00 98.00 90 MET A N 1
ATOM 741 C CA . MET A 1 90 ? 3.082 -7.125 4.808 1.00 98.00 90 MET A CA 1
ATOM 742 C C . MET A 1 90 ? 2.236 -7.008 6.081 1.00 98.00 90 MET A C 1
ATOM 744 O O . MET A 1 90 ? 1.054 -6.676 6.029 1.00 98.00 90 MET A O 1
ATOM 748 N N . GLU A 1 91 ? 2.848 -7.256 7.239 1.00 97.69 91 GLU A N 1
ATOM 749 C CA . GLU A 1 91 ? 2.239 -6.913 8.528 1.00 97.69 91 GLU A CA 1
ATOM 750 C C . GLU A 1 91 ? 2.424 -5.418 8.827 1.00 97.69 91 GLU A C 1
ATOM 752 O O . GLU A 1 91 ? 3.462 -4.842 8.509 1.00 97.69 91 GLU A O 1
ATOM 757 N N . THR A 1 92 ? 1.436 -4.799 9.471 1.00 97.94 92 THR A N 1
ATOM 758 C CA . THR A 1 92 ? 1.459 -3.377 9.838 1.00 97.94 92 THR A CA 1
ATOM 759 C C . THR A 1 92 ? 0.708 -3.133 11.144 1.00 97.94 92 THR A C 1
ATOM 761 O O . THR A 1 92 ? -0.271 -3.822 11.454 1.00 97.94 92 THR A O 1
ATOM 764 N N . TYR A 1 93 ? 1.111 -2.108 11.891 1.00 97.69 93 TYR A N 1
ATOM 765 C CA . TYR A 1 93 ? 0.268 -1.466 12.901 1.00 97.69 93 TYR A CA 1
ATOM 766 C C . TYR A 1 93 ? -0.481 -0.262 12.322 1.00 97.69 93 TYR A C 1
ATOM 768 O O . TYR A 1 93 ? -0.174 0.218 11.231 1.00 97.69 93 TYR A O 1
ATOM 776 N N . TYR A 1 94 ? -1.476 0.238 13.063 1.00 97.19 94 TYR A N 1
ATOM 777 C CA . TYR A 1 94 ? -2.333 1.350 12.631 1.00 97.19 94 TYR A CA 1
ATOM 778 C C . TYR A 1 94 ? -1.549 2.630 12.301 1.00 97.19 94 TYR A C 1
ATOM 780 O O . TYR A 1 94 ? -1.910 3.344 11.372 1.00 97.19 94 TYR A O 1
ATOM 788 N N . ASN A 1 95 ? -0.485 2.910 13.056 1.00 96.12 95 ASN A N 1
ATOM 789 C CA . ASN A 1 95 ? 0.358 4.096 12.914 1.00 96.12 95 ASN A CA 1
ATOM 790 C C . ASN A 1 95 ? 1.418 3.948 11.816 1.00 96.12 95 ASN A C 1
ATOM 792 O O . ASN A 1 95 ? 2.115 4.908 11.528 1.00 96.12 95 ASN A O 1
ATOM 796 N N . GLU A 1 96 ? 1.549 2.762 11.223 1.00 97.38 96 GLU A N 1
ATOM 797 C CA . GLU A 1 96 ? 2.554 2.458 10.200 1.00 97.38 96 GLU A CA 1
ATOM 798 C C . GLU A 1 96 ? 1.936 2.358 8.801 1.00 97.38 96 GLU A C 1
ATOM 800 O O . GLU A 1 96 ? 2.660 2.359 7.814 1.00 97.38 96 GLU A O 1
ATOM 805 N N . VAL A 1 97 ? 0.601 2.284 8.689 1.00 97.06 97 VAL A N 1
ATOM 806 C CA . VAL A 1 97 ? -0.093 2.041 7.411 1.00 97.06 97 VAL A CA 1
ATOM 807 C C . VAL A 1 97 ? 0.318 3.050 6.340 1.00 97.06 97 VAL A C 1
ATOM 809 O O . VAL A 1 97 ? 0.699 2.655 5.243 1.00 97.06 97 VAL A O 1
ATOM 812 N N . LEU A 1 98 ? 0.249 4.349 6.646 1.00 95.50 98 LEU A N 1
ATOM 813 C CA . LEU A 1 98 ? 0.601 5.389 5.677 1.00 95.50 98 LEU A CA 1
ATOM 814 C C . LEU A 1 98 ? 2.087 5.361 5.321 1.00 95.50 98 LEU A C 1
ATOM 816 O O . LEU A 1 98 ? 2.422 5.468 4.144 1.00 95.50 98 LEU A O 1
ATOM 820 N N . ASP A 1 99 ? 2.954 5.187 6.315 1.00 95.88 99 ASP A N 1
ATOM 821 C CA . ASP A 1 99 ? 4.403 5.166 6.112 1.00 95.88 99 ASP A CA 1
ATOM 822 C C . ASP A 1 99 ? 4.822 3.965 5.258 1.00 95.88 99 ASP A C 1
ATOM 824 O O . ASP A 1 99 ? 5.639 4.111 4.352 1.00 95.88 99 ASP A O 1
ATOM 828 N N . ASN A 1 100 ? 4.199 2.804 5.469 1.00 97.31 100 ASN A N 1
ATOM 829 C CA . ASN A 1 100 ? 4.405 1.609 4.657 1.00 97.31 100 ASN A CA 1
ATOM 830 C C . ASN A 1 100 ? 3.966 1.828 3.201 1.00 97.31 100 ASN A C 1
ATOM 832 O O . ASN A 1 100 ? 4.703 1.468 2.284 1.00 97.31 100 ASN A O 1
ATOM 836 N N . ILE A 1 101 ? 2.806 2.455 2.965 1.00 97.12 101 ILE A N 1
ATOM 837 C CA . ILE A 1 101 ? 2.342 2.755 1.599 1.00 97.12 101 ILE A CA 1
ATOM 838 C C . ILE A 1 101 ? 3.287 3.752 0.917 1.00 97.12 101 ILE A C 1
ATOM 840 O O . ILE A 1 101 ? 3.706 3.511 -0.212 1.00 97.12 101 ILE A O 1
ATOM 844 N N . ILE A 1 102 ? 3.665 4.842 1.595 1.00 96.12 102 ILE A N 1
ATOM 845 C CA . ILE A 1 102 ? 4.610 5.840 1.062 1.00 96.12 102 ILE A CA 1
ATOM 846 C C . ILE A 1 102 ? 5.956 5.184 0.751 1.00 96.12 102 ILE A C 1
ATOM 848 O O . ILE A 1 102 ? 6.530 5.421 -0.308 1.00 96.12 102 ILE A O 1
ATOM 852 N N . GLN A 1 103 ? 6.446 4.324 1.643 1.00 96.44 103 GLN A N 1
ATOM 853 C CA . GLN A 1 103 ? 7.691 3.606 1.422 1.00 96.44 103 GLN A CA 1
ATOM 854 C C . GLN A 1 103 ? 7.623 2.723 0.175 1.00 96.44 103 GLN A C 1
ATOM 856 O O . GLN A 1 103 ? 8.550 2.755 -0.627 1.00 96.44 103 GLN A O 1
ATOM 861 N N . ILE A 1 104 ? 6.542 1.963 -0.008 1.00 97.12 104 ILE A N 1
ATOM 862 C CA . ILE A 1 104 ? 6.359 1.110 -1.187 1.00 97.12 104 ILE A CA 1
ATOM 863 C C . ILE A 1 104 ? 6.283 1.954 -2.467 1.00 97.12 104 ILE A C 1
ATOM 865 O O . ILE A 1 104 ? 6.924 1.608 -3.457 1.00 97.12 104 ILE A O 1
ATOM 869 N N . ILE A 1 105 ? 5.558 3.077 -2.439 1.00 96.94 105 ILE A N 1
ATOM 870 C CA . ILE A 1 105 ? 5.487 4.022 -3.564 1.00 96.94 105 ILE A CA 1
ATOM 871 C C . ILE A 1 105 ? 6.888 4.510 -3.939 1.00 96.94 105 ILE A C 1
ATOM 873 O O . ILE A 1 105 ? 7.283 4.378 -5.095 1.00 96.94 105 ILE A O 1
ATOM 877 N N . ASN A 1 106 ? 7.654 5.006 -2.964 1.00 96.25 106 ASN A N 1
ATOM 878 C CA . ASN A 1 106 ? 9.007 5.514 -3.189 1.00 96.25 106 ASN A CA 1
ATOM 879 C C . ASN A 1 106 ? 9.946 4.418 -3.713 1.00 96.25 106 ASN A C 1
ATOM 881 O O . ASN A 1 106 ? 10.779 4.667 -4.579 1.00 96.25 106 ASN A O 1
ATOM 885 N N . GLU A 1 107 ? 9.825 3.197 -3.193 1.00 96.62 107 GLU A N 1
ATOM 886 C CA . GLU A 1 107 ? 10.646 2.066 -3.620 1.00 96.62 107 GLU A CA 1
ATOM 887 C C . GLU A 1 107 ? 10.341 1.633 -5.065 1.00 96.62 107 GLU A C 1
ATOM 889 O O . GLU A 1 107 ? 11.277 1.313 -5.794 1.00 96.62 107 GLU A O 1
ATOM 894 N N . ILE A 1 108 ? 9.075 1.665 -5.499 1.00 96.75 108 ILE A N 1
ATOM 895 C CA . ILE A 1 108 ? 8.684 1.366 -6.888 1.00 96.75 108 ILE A CA 1
ATOM 896 C C . ILE A 1 108 ? 9.070 2.513 -7.828 1.00 96.75 108 ILE A C 1
ATOM 898 O O . ILE A 1 108 ? 9.628 2.264 -8.890 1.00 96.75 108 ILE A O 1
ATOM 902 N N . GLN A 1 109 ? 8.820 3.768 -7.442 1.00 94.06 109 GLN A N 1
ATOM 903 C CA . GLN A 1 109 ? 9.205 4.941 -8.241 1.00 94.06 109 GLN A CA 1
ATOM 904 C C . GLN A 1 109 ? 10.726 5.139 -8.322 1.00 94.06 109 GLN A C 1
ATOM 906 O O . GLN A 1 109 ? 11.213 5.845 -9.199 1.00 94.06 109 GLN A O 1
ATOM 911 N N . GLY A 1 110 ? 11.490 4.504 -7.429 1.00 95.44 110 GLY A N 1
ATOM 912 C CA . GLY A 1 110 ? 12.946 4.422 -7.522 1.00 95.44 110 GLY A CA 1
ATOM 913 C C . GLY A 1 110 ? 13.447 3.488 -8.631 1.00 95.44 110 GLY A C 1
ATOM 914 O O . GLY A 1 110 ? 14.643 3.491 -8.926 1.00 95.44 110 GLY A O 1
ATOM 915 N N . ILE A 1 111 ? 12.568 2.690 -9.248 1.00 96.44 111 ILE A N 1
ATOM 916 C CA . ILE A 1 111 ? 12.905 1.882 -10.419 1.00 96.44 111 ILE A CA 1
ATOM 917 C C . ILE A 1 111 ? 12.898 2.800 -11.648 1.00 96.44 111 ILE A C 1
ATOM 919 O O . ILE A 1 111 ? 11.891 3.418 -11.983 1.00 96.44 111 ILE A O 1
ATOM 923 N N . GLU A 1 112 ? 14.035 2.884 -12.335 1.00 94.56 112 GLU A N 1
ATOM 924 C CA . GLU A 1 112 ? 14.207 3.756 -13.500 1.00 94.56 112 GLU A CA 1
ATOM 925 C C . GLU A 1 112 ? 13.171 3.469 -14.604 1.00 94.56 112 GLU A C 1
ATOM 927 O O . GLU A 1 112 ? 13.087 2.337 -15.095 1.00 94.56 112 GLU A O 1
ATOM 932 N N . ASN A 1 113 ? 12.471 4.526 -15.037 1.00 93.81 113 ASN A N 1
ATOM 933 C CA . ASN A 1 113 ? 11.407 4.537 -16.050 1.00 93.81 113 ASN A CA 1
ATOM 934 C C . ASN A 1 113 ? 10.169 3.703 -15.682 1.00 93.81 113 ASN A C 1
ATOM 936 O O . ASN A 1 113 ? 9.473 3.229 -16.574 1.00 93.81 113 ASN A O 1
ATOM 940 N N . VAL A 1 114 ? 9.875 3.501 -14.395 1.00 96.06 114 VAL A N 1
ATOM 941 C CA . VAL A 1 114 ? 8.643 2.830 -13.950 1.00 96.06 114 VAL A CA 1
ATOM 942 C C . VAL A 1 114 ? 7.731 3.822 -13.242 1.00 96.06 114 VAL A C 1
ATOM 944 O O . VAL A 1 114 ? 8.115 4.476 -12.275 1.00 96.06 114 VAL A O 1
ATOM 947 N N . LEU A 1 115 ? 6.482 3.891 -13.696 1.00 95.50 115 LEU A N 1
ATOM 948 C CA . LEU A 1 115 ? 5.445 4.733 -13.116 1.00 95.50 115 LEU A CA 1
ATOM 949 C C . LEU A 1 115 ? 4.327 3.885 -12.518 1.00 95.50 115 LEU A C 1
ATOM 951 O O . LEU A 1 115 ? 3.994 2.812 -13.018 1.00 95.50 115 LEU A O 1
ATOM 955 N N . ILE A 1 116 ? 3.719 4.398 -11.448 1.00 96.69 116 ILE A N 1
ATOM 956 C CA . ILE A 1 116 ? 2.524 3.820 -10.829 1.00 96.69 116 ILE A CA 1
ATOM 957 C C . ILE A 1 116 ? 1.299 4.477 -11.460 1.00 96.69 116 ILE A C 1
ATOM 959 O O . ILE A 1 116 ? 1.168 5.699 -11.422 1.00 96.69 116 ILE A O 1
ATOM 963 N N . SER A 1 117 ? 0.396 3.672 -12.015 1.00 95.25 117 SER A N 1
ATOM 964 C CA . SER A 1 117 ? -0.885 4.147 -12.559 1.00 95.25 117 SER A CA 1
ATOM 965 C C . SER A 1 117 ? -2.025 4.055 -11.550 1.00 95.25 117 SER A C 1
ATOM 967 O O . SER A 1 117 ? -2.909 4.907 -11.552 1.00 95.25 117 SER A O 1
ATOM 969 N N . ALA A 1 118 ? -2.013 3.039 -10.687 1.00 97.75 118 ALA A N 1
ATOM 970 C CA . ALA A 1 118 ? -3.053 2.831 -9.690 1.00 97.75 118 ALA A CA 1
ATOM 971 C C . ALA A 1 118 ? -2.535 2.029 -8.496 1.00 97.75 118 ALA A C 1
ATOM 973 O O . ALA A 1 118 ? -1.677 1.156 -8.635 1.00 97.75 118 ALA A O 1
ATOM 974 N N . ILE A 1 119 ? -3.116 2.298 -7.332 1.00 98.44 119 ILE A N 1
ATOM 975 C CA . ILE A 1 119 ? -2.915 1.562 -6.088 1.00 98.44 119 ILE A CA 1
ATOM 976 C C . ILE A 1 119 ? -4.293 1.198 -5.555 1.00 98.44 119 ILE A C 1
ATOM 978 O O . ILE A 1 119 ? -5.122 2.070 -5.316 1.00 98.44 119 ILE A O 1
ATOM 982 N N . ASN A 1 120 ? -4.521 -0.089 -5.336 1.00 98.44 120 ASN A N 1
ATOM 983 C CA . ASN A 1 120 ? -5.640 -0.597 -4.558 1.00 98.44 120 ASN A CA 1
ATOM 984 C C . ASN A 1 120 ? -5.067 -1.307 -3.343 1.00 98.44 120 ASN A C 1
ATOM 986 O O . ASN A 1 120 ? -4.057 -1.994 -3.452 1.00 98.44 120 ASN A O 1
ATOM 990 N N . GLY A 1 121 ? -5.681 -1.152 -2.182 1.00 98.19 121 GLY A N 1
ATOM 991 C CA . GLY A 1 121 ? -5.164 -1.750 -0.965 1.00 98.19 121 GLY A CA 1
ATOM 992 C C . GLY A 1 121 ? -6.253 -2.256 -0.049 1.00 98.19 121 GLY A C 1
ATOM 993 O O . GLY A 1 121 ? -7.370 -1.752 -0.031 1.00 98.19 121 GLY A O 1
ATOM 994 N N . GLU A 1 122 ? -5.899 -3.246 0.747 1.00 98.62 122 GLU A N 1
ATOM 995 C CA . GLU A 1 122 ? -6.773 -3.893 1.705 1.00 98.62 122 GLU A CA 1
ATOM 996 C C . GLU A 1 122 ? -6.056 -4.016 3.045 1.00 98.62 122 GLU A C 1
ATOM 998 O O . GLU A 1 122 ? -4.856 -4.294 3.113 1.00 98.62 122 GLU A O 1
ATOM 1003 N N . ILE A 1 123 ? -6.808 -3.822 4.124 1.00 98.50 123 ILE A N 1
ATOM 1004 C CA . ILE A 1 123 ? -6.336 -3.994 5.492 1.00 98.50 123 ILE A CA 1
ATOM 1005 C C . ILE A 1 123 ? -7.165 -5.102 6.126 1.00 98.50 123 ILE A C 1
ATOM 1007 O O . ILE A 1 123 ? -8.378 -4.965 6.306 1.00 98.50 123 ILE A O 1
ATOM 1011 N N . TRP A 1 124 ? -6.492 -6.187 6.493 1.00 98.12 124 TRP A N 1
ATOM 1012 C CA . TRP A 1 124 ? -7.108 -7.382 7.057 1.00 98.12 124 TRP A CA 1
ATOM 1013 C C . TRP A 1 124 ? -6.681 -7.598 8.503 1.00 98.12 124 TRP A C 1
ATOM 1015 O O . TRP A 1 124 ? -5.496 -7.532 8.834 1.00 98.12 124 TRP A O 1
ATOM 1025 N N . ARG A 1 125 ? -7.631 -7.946 9.368 1.00 95.56 125 ARG A N 1
ATOM 1026 C CA . ARG A 1 125 ? -7.373 -8.333 10.760 1.00 95.56 125 ARG A CA 1
ATOM 1027 C C . ARG A 1 125 ? -8.117 -9.627 11.055 1.00 95.56 125 ARG A C 1
ATOM 1029 O O . ARG A 1 125 ? -9.332 -9.652 10.954 1.00 95.56 125 ARG A O 1
ATOM 1036 N N . ASN A 1 126 ? -7.407 -10.681 11.460 1.00 91.69 126 ASN A N 1
ATOM 1037 C CA . ASN A 1 126 ? -8.005 -11.987 11.788 1.00 91.69 126 ASN A CA 1
ATOM 1038 C C . ASN A 1 126 ? -8.934 -12.545 10.688 1.00 91.69 126 ASN A C 1
ATOM 1040 O O . ASN A 1 126 ? -9.982 -13.098 10.999 1.00 91.69 126 ASN A O 1
ATOM 1044 N N . ASN A 1 127 ? -8.543 -12.402 9.418 1.00 91.38 127 ASN A N 1
ATOM 1045 C CA . ASN A 1 127 ? -9.327 -12.769 8.227 1.00 91.38 127 ASN A CA 1
ATOM 1046 C C . ASN A 1 127 ? -10.581 -11.917 7.960 1.00 91.38 127 ASN A C 1
ATOM 1048 O O . ASN A 1 127 ? -11.319 -12.228 7.029 1.00 91.38 127 ASN A O 1
ATOM 1052 N N . ASP A 1 128 ? -10.780 -10.817 8.687 1.00 95.38 128 ASP A N 1
ATOM 1053 C CA . ASP A 1 128 ? -11.805 -9.822 8.375 1.00 95.38 128 ASP A CA 1
ATOM 1054 C C . ASP A 1 128 ? -11.189 -8.654 7.597 1.00 95.38 128 ASP A C 1
ATOM 1056 O O . ASP A 1 128 ? -10.183 -8.076 8.028 1.00 95.38 128 ASP A O 1
ATOM 1060 N N . LEU A 1 129 ? -11.808 -8.273 6.477 1.00 96.75 129 LEU A N 1
ATOM 1061 C CA . LEU A 1 129 ? -11.498 -7.026 5.780 1.00 96.75 129 LEU A CA 1
ATOM 1062 C C . LEU A 1 129 ? -12.055 -5.865 6.605 1.00 96.75 129 LEU A C 1
ATOM 1064 O O . LEU A 1 129 ? -13.269 -5.731 6.764 1.00 96.75 129 LEU A O 1
ATOM 1068 N N . VAL A 1 130 ? -11.173 -5.022 7.136 1.00 96.62 130 VAL A N 1
ATOM 1069 C CA . VAL A 1 130 ? -11.572 -3.937 8.045 1.00 96.62 130 VAL A CA 1
ATOM 1070 C C . VAL A 1 130 ? -11.517 -2.553 7.409 1.00 96.62 130 VAL A C 1
ATOM 1072 O O . VAL A 1 130 ? -12.180 -1.633 7.886 1.00 96.62 130 VAL A O 1
ATOM 1075 N N . ALA A 1 131 ? -10.734 -2.400 6.345 1.00 97.62 131 ALA A N 1
ATOM 1076 C CA . ALA A 1 131 ? -10.680 -1.206 5.517 1.00 97.62 131 ALA A CA 1
ATOM 1077 C C . ALA A 1 131 ? -10.087 -1.560 4.152 1.00 97.62 131 ALA A C 1
ATOM 1079 O O . ALA A 1 131 ? -9.320 -2.516 4.030 1.00 97.62 131 ALA A O 1
ATOM 1080 N N . PHE A 1 132 ? -10.400 -0.758 3.144 1.00 98.12 132 PHE A N 1
ATOM 1081 C CA . PHE A 1 132 ? -9.718 -0.795 1.856 1.00 98.12 132 PHE A CA 1
ATOM 1082 C C . PHE A 1 132 ? -9.377 0.625 1.412 1.00 98.12 132 PHE A C 1
ATOM 1084 O O . PHE A 1 132 ? -9.883 1.601 1.968 1.00 98.12 132 PHE A O 1
ATOM 1091 N N . LEU A 1 133 ? -8.490 0.749 0.438 1.00 98.25 133 LEU A N 1
ATOM 1092 C CA . LEU A 1 133 ? -8.085 2.019 -0.141 1.00 98.25 133 LEU A CA 1
ATOM 1093 C C . LEU A 1 133 ? -7.941 1.897 -1.654 1.00 98.25 133 LEU A C 1
ATOM 1095 O O . LEU A 1 133 ? -7.703 0.812 -2.180 1.00 98.25 133 LEU A O 1
ATOM 1099 N N . TYR A 1 134 ? -8.076 3.020 -2.339 1.00 98.25 134 TYR A N 1
ATOM 1100 C CA . TYR A 1 134 ? -7.783 3.138 -3.761 1.00 98.25 134 TYR A CA 1
ATOM 1101 C C . TYR A 1 134 ? -7.191 4.514 -4.051 1.00 98.25 134 TYR A C 1
ATOM 1103 O O . TYR A 1 134 ? -7.465 5.483 -3.336 1.00 98.25 134 TYR A O 1
ATOM 1111 N N . GLY A 1 135 ? -6.387 4.613 -5.099 1.00 96.88 135 GLY A N 1
ATOM 1112 C CA . GLY A 1 135 ? -5.728 5.857 -5.456 1.00 96.88 135 GLY A CA 1
ATOM 1113 C C . GLY A 1 135 ? -4.549 5.656 -6.388 1.00 96.88 135 GLY A C 1
ATOM 1114 O O . GLY A 1 135 ? -4.519 4.727 -7.192 1.00 96.88 135 GLY A O 1
ATOM 1115 N N . ASP A 1 136 ? -3.578 6.546 -6.258 1.00 95.75 136 ASP A N 1
ATOM 1116 C CA . ASP A 1 136 ? -2.337 6.563 -7.020 1.00 95.75 136 ASP A CA 1
ATOM 1117 C C . ASP A 1 136 ? -1.152 6.925 -6.104 1.00 95.75 136 ASP A C 1
ATOM 1119 O O . ASP A 1 136 ? -1.257 6.934 -4.872 1.00 95.75 136 ASP A O 1
ATOM 1123 N N . SER A 1 137 ? 0.005 7.205 -6.702 1.00 94.19 137 SER A N 1
ATOM 1124 C CA . SER A 1 137 ? 1.213 7.580 -5.966 1.00 94.19 137 SER A CA 1
ATOM 1125 C C . SER A 1 137 ? 1.072 8.905 -5.200 1.00 94.19 137 SER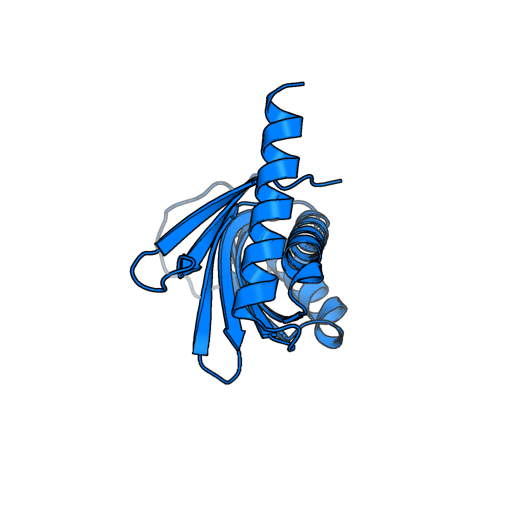 A C 1
ATOM 1127 O O . SER A 1 137 ? 1.741 9.108 -4.190 1.00 94.19 137 SER A O 1
ATOM 1129 N N . VAL A 1 138 ? 0.171 9.794 -5.617 1.00 92.75 138 VAL A N 1
ATOM 1130 C CA . VAL A 1 138 ? -0.009 11.138 -5.056 1.00 92.75 138 VAL A CA 1
ATOM 1131 C C . VAL A 1 138 ? -1.133 11.175 -4.028 1.00 92.75 138 VAL A C 1
ATOM 1133 O O . VAL A 1 138 ? -1.046 11.914 -3.046 1.00 92.75 138 VAL A O 1
ATOM 1136 N N . LYS A 1 139 ? -2.208 10.410 -4.221 1.00 94.12 139 LYS A N 1
ATOM 1137 C CA . LYS A 1 139 ? -3.420 10.532 -3.411 1.00 94.12 139 LYS A CA 1
ATOM 1138 C C . LYS A 1 139 ? -4.127 9.200 -3.241 1.00 94.12 139 LYS A C 1
ATOM 1140 O O . LYS A 1 139 ? -4.394 8.502 -4.210 1.00 94.12 139 LYS A O 1
ATOM 1145 N N . ASN A 1 140 ? -4.488 8.883 -2.000 1.00 95.81 140 ASN A N 1
ATOM 1146 C CA . ASN A 1 140 ? -5.196 7.654 -1.655 1.00 95.81 140 ASN A CA 1
ATOM 1147 C C . ASN A 1 140 ? -6.459 7.965 -0.850 1.00 95.81 140 ASN A C 1
ATOM 1149 O O . ASN A 1 140 ? -6.436 8.759 0.093 1.00 95.81 140 ASN A O 1
ATOM 1153 N N . THR A 1 141 ? -7.565 7.321 -1.211 1.00 97.69 141 THR A N 1
ATOM 1154 C CA . THR A 1 141 ? -8.835 7.377 -0.490 1.00 97.69 141 THR A CA 1
ATOM 1155 C C . THR A 1 141 ? -9.020 6.089 0.294 1.00 97.69 141 THR A C 1
ATOM 1157 O O . THR A 1 141 ? -9.091 5.009 -0.283 1.00 97.69 141 THR A O 1
ATOM 1160 N N . PHE A 1 142 ? -9.134 6.209 1.612 1.00 98.19 142 PHE A N 1
ATOM 1161 C CA . PHE A 1 142 ? -9.441 5.109 2.515 1.00 98.19 142 PHE A CA 1
ATOM 1162 C C . PHE A 1 142 ? -10.945 5.011 2.722 1.00 98.19 142 PHE A C 1
ATOM 1164 O O . PHE A 1 142 ? -11.613 6.020 2.958 1.00 98.19 142 PHE A O 1
ATOM 1171 N N . VAL A 1 143 ? -11.454 3.785 2.698 1.00 98.25 143 VAL A N 1
ATOM 1172 C CA . VAL A 1 143 ? -12.838 3.435 2.991 1.00 98.25 143 VAL A CA 1
ATOM 1173 C C . VAL A 1 143 ? -12.852 2.520 4.206 1.00 98.25 143 VAL A C 1
ATOM 1175 O O . VAL A 1 143 ? -12.290 1.424 4.199 1.00 98.25 143 VAL A O 1
ATOM 1178 N N . LEU A 1 144 ? -13.488 2.991 5.271 1.00 97.00 144 LEU A N 1
ATOM 1179 C CA . LEU A 1 144 ? -13.490 2.341 6.577 1.00 97.00 144 LEU A CA 1
ATOM 1180 C C . LEU A 1 144 ? -14.867 2.465 7.246 1.00 97.00 144 LEU A C 1
ATOM 1182 O O . LEU A 1 144 ? -15.622 3.383 6.927 1.00 97.00 144 LEU A O 1
ATOM 1186 N N . PRO A 1 145 ? -15.232 1.574 8.180 1.00 95.75 145 PRO A N 1
ATOM 1187 C CA . PRO A 1 145 ? -16.480 1.703 8.922 1.00 95.75 145 PRO A CA 1
ATOM 1188 C C . PRO A 1 145 ? -16.481 2.969 9.787 1.00 95.75 145 PRO A C 1
ATOM 1190 O O . PRO A 1 145 ? -15.527 3.233 10.529 1.00 95.75 145 PRO A O 1
ATOM 1193 N N . SER A 1 146 ? -17.590 3.710 9.756 1.00 93.50 146 SER A N 1
ATOM 1194 C CA . SER A 1 146 ? -17.841 4.845 10.649 1.00 93.50 146 SER A CA 1
ATOM 1195 C C . SER A 1 146 ? -17.811 4.424 12.121 1.00 93.50 146 SER A C 1
ATOM 1197 O O . SER A 1 146 ? -17.844 3.241 12.469 1.00 93.50 146 SER A O 1
ATOM 1199 N N . HIS A 1 147 ? -17.777 5.405 13.025 1.00 89.38 147 HIS A N 1
ATOM 1200 C CA . HIS A 1 147 ? -17.729 5.146 14.466 1.00 89.38 147 HIS A CA 1
ATOM 1201 C C . HIS A 1 147 ? -18.896 4.282 14.983 1.00 89.38 147 HIS A C 1
ATOM 1203 O O . HIS A 1 147 ? -18.701 3.462 15.875 1.00 89.38 147 HIS A O 1
ATOM 1209 N N . ASP A 1 148 ? -20.090 4.432 14.403 1.00 88.88 148 ASP A N 1
ATOM 1210 C CA . ASP A 1 148 ? -21.282 3.640 14.734 1.00 88.88 148 ASP A CA 1
ATOM 1211 C C . ASP A 1 148 ? -21.393 2.318 13.948 1.00 88.88 148 ASP A C 1
ATOM 1213 O O . ASP A 1 148 ? -22.329 1.552 14.179 1.00 88.88 148 ASP A O 1
ATOM 1217 N N . GLY A 1 149 ? -20.475 2.062 13.008 1.00 87.75 149 GLY A N 1
ATOM 1218 C CA . GLY A 1 149 ? -20.451 0.877 12.147 1.00 87.75 149 GLY A CA 1
ATOM 1219 C C . GLY A 1 149 ? -21.586 0.791 11.122 1.00 87.75 149 GLY A C 1
ATOM 1220 O O . GLY A 1 149 ? -21.717 -0.230 10.455 1.00 87.75 149 GLY A O 1
ATOM 1221 N N . LYS A 1 150 ? -22.426 1.827 10.988 1.00 90.94 150 LYS A N 1
ATOM 1222 C CA . LYS A 1 150 ? -23.612 1.800 10.108 1.00 90.94 150 LYS A CA 1
ATOM 1223 C C . LYS A 1 150 ? -23.358 2.385 8.725 1.00 90.94 150 LYS A C 1
ATOM 1225 O O . LYS A 1 150 ? -24.184 2.210 7.831 1.00 90.94 150 LYS A O 1
ATOM 1230 N N . LYS A 1 151 ? -22.271 3.135 8.562 1.00 94.50 151 LYS A N 1
ATOM 1231 C CA . LYS A 1 151 ? -21.895 3.810 7.321 1.00 94.50 151 LYS A CA 1
ATOM 1232 C C . LYS A 1 151 ? -20.426 3.553 7.016 1.00 94.50 151 LYS A C 1
ATOM 1234 O O . LYS A 1 151 ? -19.664 3.098 7.866 1.00 94.50 151 LYS A O 1
ATOM 1239 N N . LE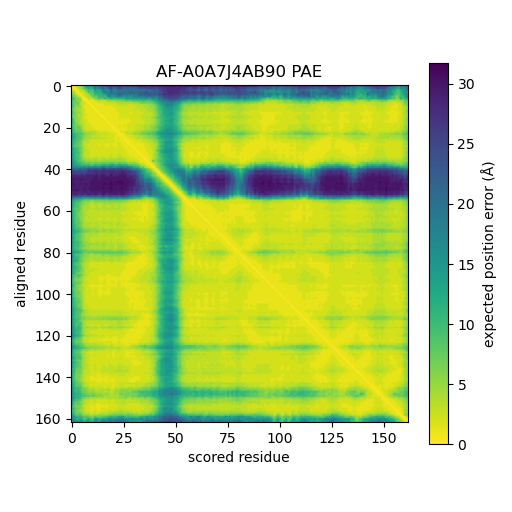U A 1 152 ? -20.041 3.890 5.794 1.00 96.12 152 LEU A N 1
ATOM 1240 C CA . LEU A 1 152 ? -18.642 4.003 5.417 1.00 96.12 152 LEU A CA 1
ATOM 1241 C C . LEU A 1 152 ? -18.205 5.459 5.561 1.00 96.12 152 LEU A C 1
ATOM 1243 O O . LEU A 1 152 ? -18.944 6.388 5.229 1.00 96.12 152 LEU A O 1
ATOM 1247 N N . GLU A 1 153 ? -17.006 5.638 6.087 1.00 95.25 153 GLU A N 1
ATOM 1248 C CA . GLU A 1 153 ? -16.293 6.897 6.164 1.00 95.25 153 GLU A CA 1
ATOM 1249 C C . GLU A 1 153 ? -15.198 6.887 5.097 1.00 95.25 153 GLU A C 1
ATOM 1251 O O . GLU A 1 153 ? -14.439 5.923 4.982 1.00 95.25 153 GLU A O 1
ATOM 1256 N N . LEU A 1 154 ? -15.156 7.957 4.304 1.00 96.69 154 LEU A N 1
ATOM 1257 C CA . LEU A 1 154 ? -14.122 8.185 3.305 1.00 96.69 154 LEU A CA 1
ATOM 1258 C C . LEU A 1 154 ? -13.131 9.208 3.852 1.00 96.69 154 LEU A C 1
ATOM 1260 O O . LEU A 1 154 ? -13.538 10.292 4.285 1.00 96.69 154 LEU A O 1
ATOM 1264 N N . ILE A 1 155 ? -11.848 8.861 3.828 1.00 96.25 155 ILE A N 1
ATOM 1265 C CA . ILE A 1 155 ? -10.757 9.750 4.232 1.00 96.25 155 ILE A CA 1
ATOM 1266 C C . ILE A 1 155 ? -9.753 9.813 3.089 1.00 96.25 155 ILE A C 1
ATOM 1268 O O . ILE A 1 155 ? -9.173 8.801 2.705 1.00 96.25 155 ILE A O 1
ATOM 1272 N N . GLU A 1 156 ? -9.558 11.006 2.538 1.00 95.75 156 GLU A N 1
ATOM 1273 C CA . GLU A 1 156 ? -8.604 11.243 1.462 1.00 95.75 156 GLU A CA 1
ATOM 1274 C C . GLU A 1 156 ? -7.287 11.765 2.036 1.00 95.75 156 GLU A C 1
ATOM 1276 O O . GLU A 1 156 ? -7.263 12.724 2.808 1.00 95.75 156 GLU A O 1
ATOM 1281 N N . VAL A 1 157 ? -6.183 11.129 1.650 1.00 94.19 157 VAL A N 1
ATOM 1282 C CA . VAL A 1 157 ? -4.839 11.487 2.093 1.00 94.19 157 VAL A CA 1
ATOM 1283 C C . VAL A 1 157 ? -3.963 11.752 0.878 1.00 94.19 157 VAL A C 1
ATOM 1285 O O . VAL A 1 157 ? -3.775 10.883 0.027 1.00 94.19 157 VAL A O 1
ATOM 1288 N N . ALA A 1 158 ? -3.386 12.952 0.830 1.00 90.75 158 ALA A N 1
ATOM 1289 C CA . ALA A 1 158 ? -2.296 13.259 -0.083 1.00 90.75 158 ALA A CA 1
ATOM 1290 C C . ALA A 1 158 ? -0.980 12.677 0.459 1.00 90.75 158 ALA A C 1
ATOM 1292 O O . ALA A 1 158 ? -0.587 12.922 1.612 1.00 90.75 158 ALA A O 1
ATOM 1293 N N . MET A 1 159 ? -0.304 11.914 -0.389 1.00 84.88 159 MET A N 1
ATOM 1294 C CA . MET A 1 159 ? 1.012 11.350 -0.146 1.00 84.88 159 MET A CA 1
ATOM 1295 C C . MET A 1 159 ? 2.063 12.412 -0.444 1.00 84.88 159 MET A C 1
ATOM 1297 O O . MET A 1 159 ? 2.015 13.109 -1.454 1.00 84.88 159 MET A O 1
ATOM 1301 N N . THR A 1 160 ? 3.006 12.573 0.476 1.00 76.38 160 THR A N 1
ATOM 1302 C CA . THR A 1 160 ? 4.167 13.433 0.250 1.00 76.38 160 THR A CA 1
ATOM 1303 C C . THR A 1 160 ? 5.315 12.507 -0.094 1.00 76.38 160 THR A C 1
ATOM 1305 O O . THR A 1 160 ? 5.912 11.918 0.802 1.00 76.38 160 THR A O 1
ATOM 1308 N N . ILE A 1 161 ? 5.540 12.327 -1.391 1.00 65.81 161 ILE A N 1
ATOM 1309 C CA . ILE A 1 161 ? 6.673 11.578 -1.935 1.00 65.81 161 ILE A CA 1
ATOM 1310 C C . ILE A 1 161 ? 7.906 12.482 -1.814 1.00 65.81 161 ILE A C 1
ATOM 1312 O O . ILE A 1 161 ? 7.811 13.691 -2.049 1.00 65.81 161 ILE A O 1
ATOM 1316 N N . SER A 1 162 ? 9.026 11.911 -1.380 1.00 53.50 162 SER A N 1
ATOM 1317 C CA . SER A 1 162 ? 10.301 12.601 -1.139 1.00 53.50 162 SER A CA 1
ATOM 1318 C C . SER A 1 162 ? 11.376 12.126 -2.093 1.00 53.50 162 SER A C 1
ATOM 1320 O O . SER A 1 162 ? 11.492 10.883 -2.193 1.00 53.50 162 SER A O 1
#

Solvent-accessible surface area (backbone atoms only — not comparable to full-atom values): 9067 Å² total; per-residue (Å²): 115,71,66,62,57,51,39,55,51,37,49,52,53,48,36,56,49,36,35,66,75,45,68,82,40,72,28,39,41,38,37,43,34,34,36,33,40,64,89,64,80,84,74,91,67,94,73,94,68,99,59,89,73,74,79,34,71,57,42,52,53,51,50,51,50,49,64,76,39,48,88,77,34,50,70,49,75,52,76,47,71,56,36,35,37,39,36,41,35,41,80,35,44,45,88,39,50,67,58,53,52,54,50,51,45,51,60,51,57,66,37,87,58,38,42,67,74,33,35,37,34,40,34,31,43,97,91,38,82,62,34,37,33,40,38,40,73,53,39,37,38,36,42,30,65,30,97,85,64,84,48,78,39,79,48,64,35,70,50,83,83,128

Radius of gyration: 17.75 Å; Cα contacts (8 Å, |Δi|>4): 270; chains: 1; bounding box: 39×44×52 Å

Mean predicted aligned error: 6.37 Å

pLDDT: mean 89.03, std 16.11, range [36.69, 98.69]

Nearest PDB structures (foldseek):
  8fbp-assembly1_M  TM=5.158E-01  e=6.197E-03  Pseudomonas aeruginosa PAO1
  8fbp-assembly1_J  TM=5.089E-01  e=2.286E-02  Pseudomonas aeruginosa PAO1
  8fbp-assembly1_Q  TM=4.874E-01  e=2.030E-02  Pseudomonas aeruginosa PAO1
  5dm3-assembly10_C  TM=4.382E-01  e=1.069E-01  Chromohalobacter israelensis DSM 3043
  6kcl-assembly1_B  TM=3.193E-01  e=4.487E+00  Plasmodium falciparum

Sequence (162 aa):
MTELFSTFKEKKRLEENLKRILENKKANLILSISIYEEGAEIHENEEEEIVFHEETEFVKKVKKFIEEKSSKYKIDSHLHSHSGSLTIGMETYYNEVLDNIIQIINEIQGIENVLISAINGEIWRNNDLVAFLYGDSVKNTFVLPSHDGKKLELIEVAMTIS

Secondary structure (DSSP, 8-state):
-HHHHHHHHHHHHHHHHHHHHHTT--EEEEEEEEEEETT--------------PPPHHHHHHHHHHHHHTTTSEEEEEE-SSEEEEEEEEEE-TTTHHHHHHHHHHHHHTSTTEEEEEEEEEEEETTEEEEEEEE-SSEEEEEEE-TTSSSEEEEEEE----

Foldseek 3Di:
DVVVVLQVVLLVVQLVQLCVLQVQPKKKKKKKWKKFFAPDDPPPDDDDDPDPDDAAPVNVLVVVLCVVCVVPWPWDWDDDNTIIIIITMDIDTSNCNLVVLLVVLLSQVVRPRMATPKMKMFIGDPNDTAKIWIDGNFKIWIWGQDPVSPDTDIGIHGHDHD